Protein AF-A0A4R4LUS5-F1 (afdb_monomer_lite)

Radius of gyration: 19.6 Å; chains: 1; bounding box: 43×41×52 Å

Foldseek 3Di:
DDDDDDDDDDDDDPPPPPPDPPPPDDDDDDDDPDPDDDDDDPLALVRVQCCCCPVPVHGDDPVCSVVSRVVRVD

Structure (mmCIF, N/CA/C/O backbone):
data_AF-A0A4R4LUS5-F1
#
_entry.id   AF-A0A4R4LUS5-F1
#
loop_
_atom_site.group_PDB
_atom_site.id
_atom_site.type_symbol
_atom_site.label_atom_id
_atom_site.label_alt_id
_atom_site.label_comp_id
_atom_site.label_asym_id
_atom_site.label_entity_id
_atom_site.label_seq_id
_atom_site.pdbx_PDB_ins_code
_atom_site.Cartn_x
_atom_site.Cartn_y
_atom_site.Cartn_z
_atom_site.occupancy
_atom_site.B_iso_or_equiv
_atom_site.auth_seq_id
_atom_site.auth_comp_id
_atom_site.auth_asym_id
_atom_site.auth_atom_id
_atom_site.pdbx_PDB_model_num
ATOM 1 N N . MET A 1 1 ? 35.711 -29.040 38.506 1.00 45.97 1 MET A N 1
ATOM 2 C CA . MET A 1 1 ? 34.851 -30.003 37.791 1.00 45.97 1 MET A CA 1
ATOM 3 C C . MET A 1 1 ? 33.411 -29.696 38.182 1.00 45.97 1 MET A C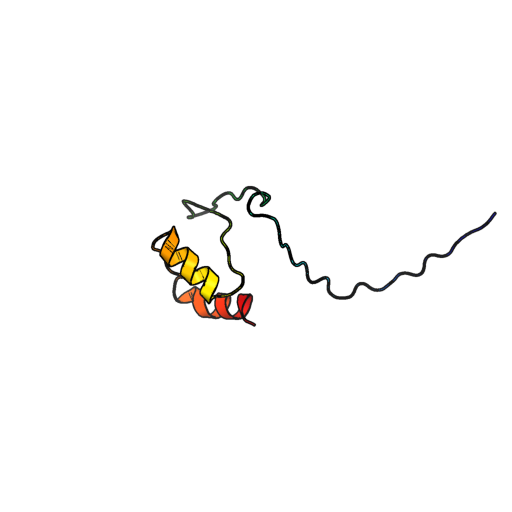 1
ATOM 5 O O . MET A 1 1 ? 33.022 -30.068 39.275 1.00 45.97 1 MET A O 1
ATOM 9 N N . THR A 1 2 ? 32.673 -28.947 37.354 1.00 35.94 2 THR A N 1
ATOM 10 C CA . THR A 1 2 ? 31.225 -28.715 37.527 1.00 35.94 2 THR A CA 1
ATOM 11 C C . THR A 1 2 ? 30.607 -28.522 36.146 1.00 35.94 2 THR A C 1
ATOM 13 O O . THR A 1 2 ? 30.806 -27.486 35.518 1.00 35.94 2 THR A O 1
ATOM 16 N N . THR A 1 3 ? 29.884 -29.529 35.667 1.00 36.50 3 THR A N 1
ATOM 17 C CA . THR A 1 3 ? 29.118 -29.477 34.415 1.00 36.50 3 THR A CA 1
ATOM 18 C C . THR A 1 3 ? 27.711 -28.977 34.732 1.00 36.50 3 THR A C 1
ATOM 20 O O . THR A 1 3 ? 27.040 -29.553 35.587 1.00 36.50 3 THR A O 1
ATOM 23 N N . ARG A 1 4 ? 27.249 -27.912 34.066 1.00 45.03 4 ARG A N 1
ATOM 24 C CA . ARG A 1 4 ? 25.844 -27.476 34.100 1.00 45.03 4 ARG A CA 1
ATOM 25 C C . ARG A 1 4 ? 25.159 -27.878 32.796 1.00 45.03 4 ARG A C 1
ATOM 27 O O . ARG A 1 4 ? 25.520 -27.392 31.731 1.00 45.03 4 ARG A O 1
ATOM 34 N N . THR A 1 5 ? 24.183 -28.770 32.907 1.00 42.88 5 THR A N 1
ATOM 35 C CA . THR A 1 5 ? 23.291 -29.198 31.823 1.00 42.88 5 THR A CA 1
ATOM 36 C C . THR A 1 5 ? 22.338 -28.060 31.454 1.00 42.88 5 THR A C 1
ATOM 38 O O . THR A 1 5 ? 21.696 -27.493 32.338 1.00 42.88 5 THR A O 1
ATOM 41 N N . LEU A 1 6 ? 22.239 -27.725 30.165 1.00 40.66 6 LEU A N 1
ATOM 42 C CA . LEU A 1 6 ? 21.333 -26.698 29.645 1.00 40.66 6 LEU A CA 1
ATOM 43 C C . LEU A 1 6 ? 20.121 -27.388 29.000 1.00 40.66 6 LEU A C 1
ATOM 45 O O . LEU A 1 6 ? 20.251 -28.067 27.984 1.00 40.66 6 LEU A O 1
ATOM 49 N N . THR A 1 7 ? 18.952 -27.259 29.626 1.00 43.88 7 THR A N 1
ATOM 50 C CA . THR A 1 7 ? 17.669 -27.747 29.099 1.00 43.88 7 THR A CA 1
ATOM 51 C C . THR A 1 7 ? 17.223 -26.857 27.939 1.00 43.88 7 THR A C 1
ATOM 53 O O . THR A 1 7 ? 17.099 -25.645 28.107 1.00 43.88 7 THR A O 1
ATOM 56 N N . ALA A 1 8 ? 16.963 -27.443 26.769 1.00 51.53 8 ALA A N 1
ATOM 57 C CA . ALA A 1 8 ? 16.436 -26.725 25.613 1.00 51.53 8 ALA A CA 1
ATOM 58 C C . ALA A 1 8 ? 14.966 -26.320 25.842 1.00 51.53 8 ALA A C 1
ATOM 60 O O . ALA A 1 8 ? 14.083 -27.173 25.944 1.00 51.53 8 ALA A O 1
ATOM 61 N N . LEU A 1 9 ? 14.705 -25.012 25.911 1.00 49.59 9 LEU A N 1
ATOM 62 C CA . LEU A 1 9 ? 13.361 -24.436 25.861 1.00 49.59 9 LEU A CA 1
ATOM 63 C C . LEU A 1 9 ? 12.864 -24.503 24.404 1.00 49.59 9 LEU A C 1
ATOM 65 O O . LEU A 1 9 ? 13.536 -24.009 23.501 1.00 49.59 9 LEU A O 1
ATOM 69 N N . ARG A 1 10 ? 11.710 -25.133 24.151 1.00 53.84 10 ARG A N 1
ATOM 70 C CA . ARG A 1 10 ? 11.080 -25.142 22.817 1.00 53.84 10 ARG A CA 1
ATOM 71 C C . ARG A 1 10 ? 10.707 -23.707 22.402 1.00 53.84 10 ARG A C 1
ATOM 73 O O . ARG A 1 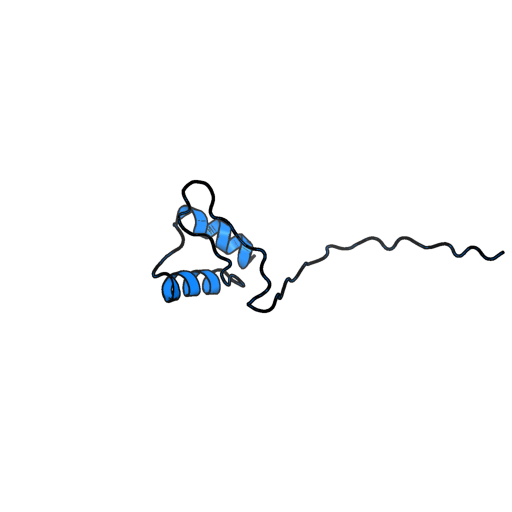10 ? 10.033 -23.047 23.192 1.00 53.84 10 ARG A O 1
ATOM 80 N N . PRO A 1 11 ? 11.053 -23.230 21.193 1.00 53.81 11 PRO A N 1
ATOM 81 C CA . PRO A 1 11 ? 10.577 -21.932 20.734 1.00 53.81 11 PRO A CA 1
ATOM 82 C C . PRO A 1 11 ? 9.097 -22.041 20.341 1.00 53.81 11 PRO A C 1
ATOM 84 O O . PRO A 1 11 ? 8.729 -22.836 19.476 1.00 53.81 11 PRO A O 1
ATOM 87 N N . GLY A 1 12 ? 8.242 -21.260 21.005 1.00 58.22 12 GLY A N 1
ATOM 88 C CA . GLY A 1 12 ? 6.921 -20.912 20.476 1.00 58.22 12 GLY A CA 1
ATOM 89 C C . GLY A 1 12 ? 7.053 -19.981 19.260 1.00 58.22 12 GLY A C 1
ATOM 90 O O . GLY A 1 12 ? 8.161 -19.518 18.973 1.00 58.22 12 GLY A O 1
ATOM 91 N N . PRO A 1 13 ? 5.961 -19.702 18.528 1.00 55.19 13 PRO A N 1
ATOM 92 C CA . PRO A 1 13 ? 6.008 -18.801 17.382 1.00 55.19 13 PRO A CA 1
ATOM 93 C C . PRO A 1 13 ? 6.474 -17.416 17.840 1.00 55.19 13 PRO A C 1
ATOM 95 O O . PRO A 1 13 ? 5.826 -16.763 18.657 1.00 55.19 13 PRO A O 1
ATOM 98 N N . VAL A 1 14 ? 7.624 -16.983 17.329 1.00 53.00 14 VAL A N 1
ATOM 99 C CA . VAL A 1 14 ? 8.113 -15.618 17.514 1.00 53.00 14 VAL A CA 1
ATOM 100 C C . VAL A 1 14 ? 7.298 -14.737 16.575 1.00 53.00 14 VAL A C 1
ATOM 102 O O . VAL A 1 14 ? 7.549 -14.712 15.372 1.00 53.00 14 VAL A O 1
ATOM 105 N N . ALA A 1 15 ? 6.297 -14.040 17.110 1.00 47.66 15 ALA A N 1
ATOM 106 C CA . ALA A 1 15 ? 5.707 -12.903 16.421 1.00 47.66 15 ALA A CA 1
ATOM 107 C C . ALA A 1 15 ? 6.772 -11.802 16.385 1.00 47.66 15 ALA A C 1
ATOM 109 O O . ALA A 1 15 ? 7.043 -11.141 17.388 1.00 47.66 15 ALA A O 1
ATOM 110 N N . LEU A 1 16 ? 7.446 -11.670 15.247 1.00 44.72 16 LEU A N 1
ATOM 111 C CA . LEU A 1 16 ? 8.394 -10.596 15.011 1.00 44.72 16 LEU A CA 1
ATOM 112 C C . LEU A 1 16 ? 7.593 -9.311 14.738 1.00 44.72 16 LEU A C 1
ATOM 114 O O . LEU A 1 16 ? 7.267 -9.023 13.592 1.00 44.72 16 LEU A O 1
ATOM 118 N N . SER A 1 17 ? 7.248 -8.561 15.789 1.00 50.75 17 SER A N 1
ATOM 119 C CA . SER A 1 17 ? 6.797 -7.171 15.633 1.00 50.75 17 SER A CA 1
ATOM 120 C C . SER A 1 17 ? 8.030 -6.307 15.414 1.00 50.75 17 SER A C 1
ATOM 122 O O . SER A 1 17 ? 8.811 -6.077 16.339 1.00 50.75 17 SER A O 1
ATOM 124 N N . VAL A 1 18 ? 8.252 -5.900 14.168 1.00 54.69 18 VAL A N 1
ATOM 125 C CA . VAL A 1 18 ? 9.334 -4.993 13.788 1.00 54.69 18 VAL A CA 1
ATOM 126 C C . VAL A 1 18 ? 8.787 -3.570 13.836 1.00 54.69 18 VAL A C 1
ATOM 128 O O . VAL A 1 18 ? 8.490 -2.975 12.805 1.00 54.69 18 VAL A O 1
ATOM 131 N N . ASP A 1 19 ? 8.651 -3.017 15.039 1.00 54.91 19 ASP A N 1
ATOM 132 C CA . ASP A 1 19 ? 8.502 -1.570 15.214 1.00 54.91 19 ASP A CA 1
ATOM 133 C C . ASP A 1 19 ? 9.885 -0.922 15.046 1.00 54.91 19 ASP A C 1
ATOM 135 O O . ASP A 1 19 ? 10.524 -0.503 16.013 1.00 54.91 19 ASP A O 1
ATOM 139 N N . LEU A 1 20 ? 10.408 -0.914 13.813 1.00 54.94 20 LEU A N 1
ATOM 140 C CA . LEU A 1 20 ? 11.605 -0.132 13.510 1.00 54.94 20 LEU A CA 1
ATOM 141 C C . LEU A 1 20 ? 11.211 1.349 13.485 1.00 54.94 20 LEU A C 1
ATOM 143 O O . LEU A 1 20 ? 10.228 1.702 12.825 1.00 54.94 20 LEU A O 1
ATOM 147 N N . PRO A 1 21 ? 11.956 2.232 14.173 1.00 55.50 21 PRO A N 1
ATOM 148 C CA . PRO A 1 21 ? 11.755 3.664 14.022 1.00 55.50 21 PRO A CA 1
ATOM 149 C C . PRO A 1 21 ? 11.853 4.033 12.538 1.00 55.50 21 PRO A C 1
ATOM 151 O O . PRO A 1 21 ? 12.671 3.474 11.802 1.00 55.50 21 PRO A O 1
ATOM 154 N N . ALA A 1 22 ? 10.999 4.963 12.098 1.00 56.19 22 ALA A N 1
ATOM 155 C CA . ALA A 1 22 ? 10.963 5.456 10.725 1.00 56.19 22 ALA A CA 1
ATOM 156 C C . ALA A 1 22 ? 12.341 6.026 10.332 1.00 56.19 22 ALA A C 1
ATOM 158 O O . ALA A 1 22 ? 12.649 7.179 10.619 1.00 56.19 22 ALA A O 1
ATOM 159 N N . GLY A 1 23 ? 13.197 5.190 9.742 1.00 56.12 23 GLY A N 1
ATOM 160 C CA . GLY A 1 23 ? 14.581 5.540 9.420 1.00 56.12 23 GLY A CA 1
ATOM 161 C C . GLY A 1 23 ? 15.522 4.349 9.227 1.00 56.12 23 GLY A C 1
ATOM 162 O O . GLY A 1 23 ? 16.420 4.448 8.398 1.00 56.12 23 GLY A O 1
ATOM 163 N N . ASP A 1 24 ? 15.282 3.213 9.895 1.00 71.00 24 ASP A N 1
ATOM 164 C CA . ASP A 1 24 ? 16.221 2.069 9.909 1.00 71.00 24 ASP A CA 1
ATOM 165 C C . ASP A 1 24 ? 15.788 0.878 9.032 1.00 71.00 24 ASP A C 1
ATOM 167 O O . ASP A 1 24 ? 16.176 -0.270 9.266 1.00 71.00 24 ASP A O 1
ATOM 171 N N . PHE A 1 25 ? 14.970 1.109 8.003 1.00 80.31 25 PHE A N 1
ATOM 172 C CA . PHE A 1 25 ? 14.616 0.028 7.085 1.00 80.31 25 PHE A CA 1
ATOM 173 C C . PHE A 1 25 ? 15.769 -0.277 6.114 1.00 80.31 25 PHE A C 1
ATOM 175 O O . PHE A 1 25 ? 16.425 0.650 5.630 1.00 80.31 25 PHE A O 1
ATOM 182 N N . PRO A 1 26 ? 16.015 -1.560 5.777 1.00 85.50 26 PRO A N 1
ATOM 183 C CA . PRO A 1 26 ? 17.009 -1.918 4.773 1.00 85.50 26 PRO A CA 1
ATOM 184 C C . PRO A 1 26 ? 16.744 -1.188 3.449 1.00 85.50 26 PRO A C 1
ATOM 186 O O . PRO A 1 26 ? 15.578 -1.012 3.083 1.00 85.50 26 PRO A O 1
ATOM 189 N N . PRO A 1 27 ? 17.783 -0.795 2.691 1.00 83.38 27 PRO A N 1
ATOM 190 C CA . PRO A 1 27 ? 17.578 -0.211 1.373 1.00 83.38 27 PRO A CA 1
ATOM 191 C C . PRO A 1 27 ? 16.773 -1.181 0.504 1.00 83.38 27 PRO A C 1
ATOM 193 O O . PRO A 1 27 ? 17.090 -2.369 0.429 1.00 83.38 27 PRO A O 1
ATOM 196 N N . VAL A 1 28 ? 15.733 -0.673 -0.154 1.00 85.06 28 VAL A N 1
ATOM 197 C CA . VAL A 1 28 ? 14.928 -1.446 -1.100 1.00 85.06 28 VAL A CA 1
ATOM 198 C C . VAL A 1 28 ? 15.241 -0.974 -2.517 1.00 85.06 28 VAL A C 1
ATOM 200 O O . VAL A 1 28 ? 15.233 0.220 -2.810 1.00 85.06 28 VAL A O 1
ATOM 203 N N . ALA A 1 29 ? 15.567 -1.922 -3.391 1.00 84.31 29 ALA A N 1
ATOM 204 C CA . ALA A 1 29 ? 15.756 -1.674 -4.811 1.00 84.31 29 ALA A CA 1
ATOM 205 C C . ALA A 1 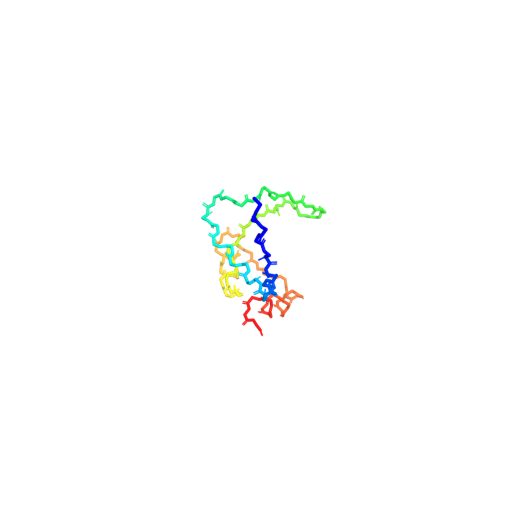29 ? 14.516 -2.158 -5.565 1.00 84.31 29 ALA A C 1
ATOM 207 O O . ALA A 1 29 ? 14.057 -3.280 -5.349 1.00 84.31 29 ALA A O 1
ATOM 208 N N . GLY A 1 30 ? 13.983 -1.314 -6.449 1.00 78.94 30 GLY A N 1
ATOM 209 C CA . GLY A 1 30 ? 12.969 -1.749 -7.405 1.00 78.94 30 GLY A CA 1
ATOM 210 C C . GLY A 1 30 ? 13.554 -2.806 -8.336 1.00 78.94 30 GLY A C 1
ATOM 211 O O . GLY A 1 30 ? 14.690 -2.673 -8.792 1.00 78.94 30 GLY A O 1
ATOM 212 N N . VAL A 1 31 ? 12.783 -3.858 -8.593 1.00 81.44 31 VAL A N 1
ATOM 213 C CA . VAL A 1 31 ? 13.112 -4.903 -9.567 1.00 81.44 31 VAL A CA 1
ATOM 214 C C . VAL A 1 31 ? 11.998 -5.002 -10.604 1.00 81.44 31 VAL A C 1
ATOM 216 O O . VAL A 1 31 ? 10.875 -4.561 -10.351 1.00 81.44 31 VAL A O 1
ATOM 219 N N . ASP A 1 32 ? 12.322 -5.597 -11.752 1.00 79.12 32 ASP A N 1
ATOM 220 C CA . ASP A 1 32 ? 11.391 -5.809 -12.865 1.00 79.12 32 ASP A CA 1
ATOM 221 C C . ASP A 1 32 ? 10.781 -4.479 -13.359 1.00 79.12 32 ASP A C 1
ATOM 223 O O . ASP A 1 32 ? 11.523 -3.540 -13.659 1.00 79.12 32 ASP A O 1
ATOM 227 N N . ASP A 1 33 ? 9.456 -4.349 -13.391 1.00 77.38 33 ASP A N 1
ATOM 228 C CA . ASP A 1 33 ? 8.755 -3.153 -13.877 1.00 77.38 33 ASP A CA 1
ATOM 229 C C . ASP A 1 33 ? 8.629 -2.017 -12.837 1.00 77.38 33 ASP A C 1
ATOM 231 O O . ASP A 1 33 ? 8.010 -0.974 -13.089 1.00 77.38 33 ASP A O 1
ATOM 235 N N . ALA A 1 34 ? 9.211 -2.173 -11.644 1.00 76.94 34 ALA A N 1
ATOM 236 C CA . ALA A 1 34 ? 9.098 -1.177 -10.587 1.00 76.94 34 ALA A CA 1
ATOM 237 C C . ALA A 1 34 ? 10.066 0.001 -10.803 1.00 76.94 34 ALA A C 1
ATOM 239 O O . ALA A 1 34 ? 11.232 -0.039 -10.412 1.00 76.94 34 ALA A O 1
ATOM 240 N N . ARG A 1 35 ? 9.555 1.125 -11.333 1.00 79.06 35 ARG A N 1
ATOM 241 C CA . ARG A 1 35 ? 10.300 2.406 -11.399 1.00 79.06 35 ARG A CA 1
ATOM 242 C C . ARG A 1 35 ? 10.696 2.960 -10.023 1.00 79.06 35 ARG A C 1
ATOM 244 O O . ARG A 1 35 ? 11.568 3.823 -9.953 1.00 79.06 35 ARG A O 1
ATOM 251 N N . ARG A 1 36 ? 10.023 2.524 -8.954 1.00 82.44 36 ARG A N 1
ATOM 252 C CA . ARG A 1 36 ? 10.211 2.972 -7.568 1.00 82.44 36 ARG A CA 1
ATOM 253 C C . ARG A 1 36 ? 9.839 1.833 -6.618 1.00 82.44 36 ARG A C 1
ATOM 255 O O . ARG A 1 36 ? 8.834 1.167 -6.849 1.00 82.44 36 ARG A O 1
ATOM 262 N N . ALA A 1 37 ? 10.616 1.650 -5.554 1.00 88.69 37 ALA A N 1
ATOM 263 C CA . ALA A 1 37 ? 10.295 0.759 -4.444 1.00 88.69 37 ALA A CA 1
ATOM 264 C C . ALA A 1 37 ? 10.655 1.451 -3.128 1.00 88.69 37 ALA A C 1
ATOM 266 O O . ALA A 1 37 ? 11.716 2.065 -3.038 1.00 88.69 37 ALA A O 1
ATOM 267 N N . GLU A 1 38 ? 9.759 1.388 -2.144 1.00 88.19 38 GLU A N 1
ATOM 268 C CA . GLU A 1 38 ? 9.888 2.054 -0.844 1.00 88.19 38 GLU A CA 1
ATOM 269 C C . GLU A 1 38 ? 9.167 1.254 0.240 1.00 88.19 38 GLU A C 1
ATOM 271 O O . GLU A 1 38 ? 8.193 0.551 -0.037 1.00 88.19 38 GLU A O 1
ATOM 276 N N . TRP A 1 39 ? 9.628 1.395 1.481 1.00 90.31 39 TRP A N 1
ATOM 277 C CA . TRP A 1 39 ? 8.883 0.940 2.650 1.00 90.31 39 TRP A CA 1
ATOM 278 C C . TRP A 1 39 ? 7.770 1.937 2.965 1.00 90.31 39 TRP A C 1
ATOM 280 O O . TRP A 1 39 ? 8.032 3.130 3.106 1.00 90.31 39 TRP A O 1
ATOM 290 N N . VAL A 1 40 ? 6.538 1.447 3.097 1.00 90.69 40 VAL A N 1
ATOM 291 C CA . VAL A 1 40 ? 5.362 2.261 3.430 1.00 90.69 40 VAL A CA 1
ATOM 292 C C . VAL A 1 40 ? 4.625 1.677 4.638 1.00 90.69 40 VAL A C 1
ATOM 294 O O . VAL A 1 40 ? 4.636 0.456 4.816 1.00 90.69 40 VAL A O 1
ATOM 297 N N . PRO A 1 41 ? 3.974 2.511 5.472 1.00 91.88 41 PRO A N 1
ATOM 298 C CA . PRO A 1 41 ? 3.126 2.022 6.554 1.00 91.88 41 PRO A CA 1
ATOM 299 C C . PRO A 1 41 ? 1.997 1.116 6.046 1.00 91.88 41 PRO A C 1
ATOM 301 O O . PRO A 1 41 ? 1.308 1.449 5.083 1.00 91.88 41 PRO A O 1
ATOM 304 N N . ALA A 1 42 ? 1.796 -0.015 6.725 1.00 95.12 42 ALA A N 1
ATOM 305 C CA . ALA A 1 42 ? 0.792 -1.017 6.366 1.00 95.12 42 ALA A CA 1
ATOM 306 C C . ALA A 1 42 ? 0.308 -1.812 7.595 1.00 95.12 42 ALA A C 1
ATOM 308 O O . ALA A 1 42 ? 0.191 -3.028 7.543 1.00 95.12 42 ALA A O 1
ATOM 309 N N . SER A 1 43 ? 0.063 -1.148 8.729 1.00 95.25 43 SER A N 1
ATOM 310 C CA . SER A 1 43 ? -0.429 -1.818 9.949 1.00 95.25 43 SER A CA 1
ATOM 311 C C . SER A 1 43 ? -1.859 -2.364 9.828 1.00 95.25 43 SER A C 1
ATOM 313 O O . SER A 1 43 ? -2.265 -3.185 10.642 1.00 95.25 43 SER A O 1
ATOM 315 N N . SER A 1 44 ? -2.607 -1.904 8.827 1.00 97.06 44 SER A N 1
ATOM 316 C CA . SER A 1 44 ? -3.888 -2.442 8.368 1.00 97.06 44 SER A CA 1
ATOM 317 C C . SER A 1 44 ? -4.043 -2.142 6.878 1.00 97.06 44 SER A C 1
ATOM 319 O O . SER A 1 44 ? -3.335 -1.283 6.329 1.00 97.06 44 SER A O 1
ATOM 321 N N . TYR A 1 45 ? -5.013 -2.775 6.216 1.00 97.94 45 TYR A N 1
ATOM 322 C CA . TYR A 1 45 ? -5.318 -2.434 4.825 1.00 97.94 45 TYR A CA 1
ATOM 323 C C . TYR A 1 45 ? -5.763 -0.973 4.671 1.00 97.94 45 TYR A C 1
ATOM 325 O O . TYR A 1 45 ? -5.364 -0.291 3.725 1.00 97.94 45 TYR A O 1
ATOM 333 N N . SER A 1 46 ? -6.546 -0.461 5.624 1.00 98.00 46 SER A N 1
ATOM 334 C CA . SER A 1 46 ? -6.995 0.935 5.618 1.00 98.00 46 SER A CA 1
ATOM 335 C C . SER A 1 46 ? -5.837 1.929 5.738 1.00 98.00 46 SER A C 1
ATOM 337 O O . SER A 1 46 ? -5.841 2.941 5.039 1.00 98.00 46 SER A O 1
ATOM 339 N N . VAL A 1 47 ? -4.822 1.628 6.557 1.00 97.69 47 VAL A N 1
ATOM 340 C CA . VAL A 1 47 ? -3.611 2.453 6.682 1.00 97.69 47 VAL A CA 1
ATOM 341 C C . VAL A 1 47 ? -2.795 2.426 5.391 1.00 97.69 47 VAL A C 1
ATOM 343 O O . VAL A 1 47 ? -2.411 3.487 4.902 1.00 97.69 47 VAL A O 1
ATOM 34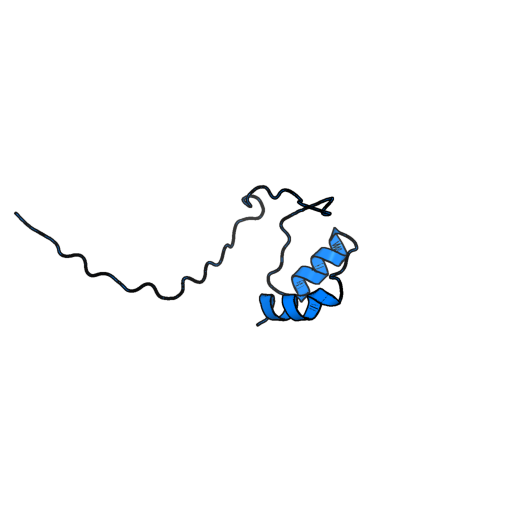6 N N . LEU A 1 48 ? -2.587 1.246 4.794 1.00 97.00 48 LEU A N 1
ATOM 347 C CA . LEU A 1 48 ? -1.892 1.127 3.508 1.00 97.00 48 LEU A CA 1
ATOM 348 C C . LEU A 1 48 ? -2.600 1.942 2.415 1.00 97.00 48 LEU A C 1
ATOM 350 O O . LEU A 1 48 ? -1.966 2.718 1.701 1.00 97.00 48 LEU A O 1
ATOM 354 N N . ALA A 1 49 ? -3.920 1.786 2.290 1.00 97.94 49 ALA A N 1
ATOM 355 C CA . ALA A 1 49 ? -4.711 2.484 1.283 1.00 97.94 49 ALA A CA 1
ATOM 356 C C . ALA A 1 49 ? -4.666 4.011 1.462 1.00 97.94 49 ALA A C 1
ATOM 358 O O . ALA A 1 49 ? -4.519 4.731 0.474 1.00 97.94 49 ALA A O 1
ATOM 359 N N . ALA A 1 50 ? -4.737 4.499 2.706 1.00 97.62 50 ALA A N 1
ATOM 360 C CA . ALA A 1 50 ? -4.616 5.923 3.008 1.00 97.62 50 ALA A CA 1
ATOM 361 C C . ALA A 1 50 ? -3.247 6.477 2.588 1.00 97.62 50 ALA A C 1
ATOM 363 O O . ALA A 1 50 ? -3.191 7.473 1.872 1.00 97.62 50 ALA A O 1
ATOM 364 N N . VAL A 1 51 ? -2.147 5.794 2.932 1.00 96.06 51 VAL A N 1
ATOM 365 C CA . VAL A 1 51 ? -0.797 6.228 2.533 1.00 96.06 51 VAL A CA 1
ATOM 366 C C . VAL A 1 51 ? -0.656 6.282 1.014 1.00 96.06 51 VAL A C 1
ATOM 368 O O . VAL A 1 51 ? -0.133 7.259 0.477 1.00 96.06 51 VAL A O 1
ATOM 371 N N . LEU A 1 52 ? -1.128 5.254 0.304 1.00 95.50 52 LEU A N 1
ATOM 372 C CA . LEU A 1 52 ? -1.058 5.222 -1.157 1.00 95.50 52 LEU A CA 1
ATOM 373 C C . LEU A 1 52 ? -1.831 6.387 -1.785 1.00 95.50 52 LEU A C 1
ATOM 375 O O . LEU A 1 52 ? -1.309 7.037 -2.693 1.00 95.50 52 LEU A O 1
ATOM 379 N N . ALA A 1 53 ? -3.024 6.688 -1.273 1.00 97.56 53 ALA A N 1
ATOM 380 C CA . ALA A 1 53 ? -3.847 7.783 -1.768 1.00 97.56 53 ALA A CA 1
ATOM 381 C C . ALA A 1 53 ? -3.236 9.159 -1.458 1.00 97.56 53 ALA A C 1
ATOM 383 O O . ALA A 1 53 ? -3.135 10.001 -2.348 1.00 97.56 53 ALA A O 1
ATOM 384 N N . GLU A 1 54 ? -2.805 9.388 -0.219 1.00 96.94 54 GLU A N 1
ATOM 385 C CA . GLU A 1 54 ? -2.364 10.704 0.255 1.00 96.94 54 GLU A CA 1
ATOM 386 C C . GLU A 1 54 ? -0.949 11.066 -0.210 1.00 96.94 54 GLU A C 1
ATOM 388 O O . GLU A 1 54 ? -0.699 12.207 -0.596 1.00 96.94 54 GLU A O 1
ATOM 393 N N . VAL A 1 55 ? -0.018 10.107 -0.197 1.00 94.69 55 VAL A N 1
ATOM 394 C CA . VAL A 1 55 ? 1.401 10.363 -0.499 1.00 94.69 55 VAL A CA 1
ATOM 395 C C . VAL A 1 55 ? 1.703 10.186 -1.984 1.00 94.69 55 VAL A C 1
ATOM 397 O O . VAL A 1 55 ? 2.516 10.920 -2.549 1.00 94.69 55 VAL A O 1
ATOM 400 N N . TYR A 1 56 ? 1.056 9.214 -2.628 1.00 91.25 56 TYR A N 1
ATOM 401 C CA . TYR A 1 56 ? 1.383 8.815 -3.997 1.00 91.25 56 TYR A CA 1
ATOM 402 C C . TYR A 1 56 ? 0.253 9.091 -4.997 1.00 91.25 56 TYR A C 1
ATOM 404 O O . TYR A 1 56 ? 0.460 8.884 -6.193 1.00 91.25 56 TYR A O 1
ATOM 412 N N . GLY A 1 57 ? -0.930 9.540 -4.548 1.00 95.31 57 GLY A N 1
ATOM 413 C CA . GLY A 1 57 ? -2.114 9.669 -5.409 1.00 95.31 57 GLY A CA 1
ATOM 414 C C . GLY A 1 57 ? -2.538 8.336 -6.036 1.00 95.31 57 GLY A C 1
ATOM 415 O O . GLY A 1 57 ? -3.153 8.313 -7.101 1.00 95.31 57 GLY A O 1
ATOM 416 N N . GLY A 1 58 ? -2.124 7.228 -5.422 1.00 94.12 58 GLY A N 1
ATOM 417 C CA . GLY A 1 58 ? -2.233 5.880 -5.950 1.00 94.12 58 GLY A CA 1
ATOM 418 C C . GLY A 1 58 ? -3.317 5.063 -5.263 1.00 94.12 58 GLY A C 1
ATOM 419 O O . GLY A 1 58 ? -3.925 5.466 -4.276 1.00 94.12 58 GLY A O 1
ATOM 420 N N . GLN A 1 59 ? -3.531 3.866 -5.795 1.00 96.44 59 GLN A N 1
ATOM 421 C CA . GLN A 1 59 ? -4.433 2.874 -5.224 1.00 96.44 59 GLN A CA 1
ATOM 422 C C . GLN A 1 59 ? -3.877 1.472 -5.454 1.00 96.44 59 GLN A C 1
ATOM 424 O O . GLN A 1 59 ? -3.104 1.237 -6.386 1.00 96.44 59 GLN A O 1
ATOM 429 N N . VAL A 1 60 ? -4.307 0.530 -4.619 1.00 95.75 60 VAL A N 1
ATOM 430 C CA . VAL A 1 60 ? -4.041 -0.893 -4.825 1.00 95.75 60 VAL A CA 1
ATOM 431 C C . VAL A 1 60 ? -4.830 -1.372 -6.045 1.00 95.75 60 VAL A C 1
ATOM 433 O O . VAL A 1 60 ? -6.017 -1.082 -6.188 1.00 95.75 60 VAL A O 1
ATOM 436 N N . PHE A 1 61 ? -4.187 -2.133 -6.932 1.00 95.44 61 PHE A N 1
ATOM 437 C CA . PHE A 1 61 ? -4.899 -2.801 -8.020 1.00 95.44 61 PHE A CA 1
ATOM 438 C C . PHE A 1 61 ? -5.915 -3.800 -7.464 1.00 95.44 61 PHE A C 1
ATOM 440 O O . PHE A 1 61 ? -5.562 -4.618 -6.618 1.00 95.44 61 PHE A O 1
ATOM 447 N N . ALA A 1 62 ? -7.136 -3.801 -8.011 1.00 97.75 62 ALA A N 1
ATOM 448 C CA . ALA A 1 62 ? -8.248 -4.634 -7.541 1.00 97.75 62 ALA A CA 1
ATOM 449 C C . ALA A 1 62 ? -7.876 -6.117 -7.333 1.00 97.75 62 ALA A C 1
ATOM 451 O O . ALA A 1 62 ? -8.293 -6.723 -6.353 1.00 97.75 62 ALA A O 1
ATOM 452 N N . ALA A 1 63 ? -7.028 -6.675 -8.203 1.00 97.31 63 ALA A N 1
ATOM 453 C CA . ALA A 1 63 ? -6.560 -8.060 -8.118 1.00 97.31 63 ALA A CA 1
ATOM 454 C C . ALA A 1 63 ? -5.806 -8.410 -6.816 1.00 97.31 63 ALA A C 1
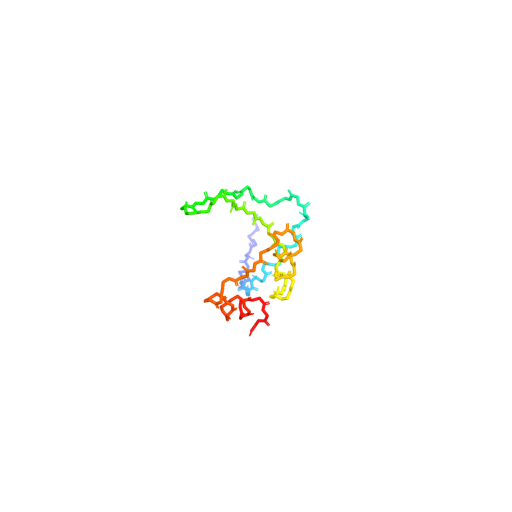ATOM 456 O O . ALA A 1 63 ? -5.717 -9.584 -6.469 1.00 97.31 63 ALA A O 1
ATOM 457 N N . HIS A 1 64 ? -5.262 -7.422 -6.100 1.00 96.56 64 HIS A N 1
ATOM 458 C CA . HIS A 1 64 ? -4.483 -7.628 -4.875 1.00 96.56 64 HIS A CA 1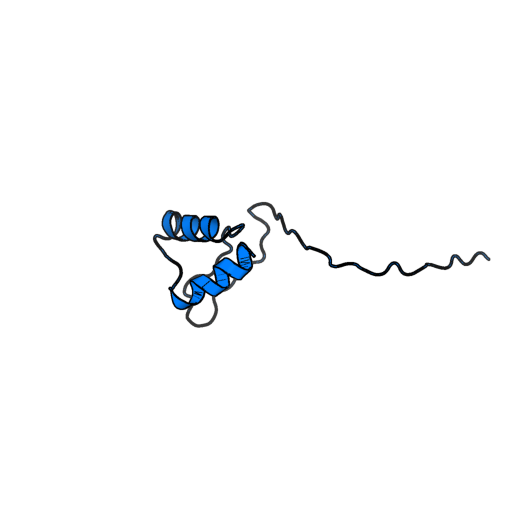
ATOM 459 C C . HIS A 1 64 ? -5.246 -7.285 -3.594 1.00 96.56 64 HIS A C 1
ATOM 461 O O . HIS A 1 64 ? -4.723 -7.540 -2.512 1.00 96.56 64 HIS A O 1
ATOM 467 N N . VAL A 1 65 ? -6.449 -6.711 -3.693 1.00 97.75 65 VAL A N 1
ATOM 468 C CA . VAL A 1 65 ? -7.187 -6.185 -2.533 1.00 97.75 65 VAL A CA 1
ATOM 469 C C . VAL A 1 65 ? -7.465 -7.291 -1.522 1.00 97.75 65 VAL A C 1
ATOM 471 O O . VAL A 1 65 ? -6.975 -7.208 -0.403 1.00 97.75 65 VAL A O 1
ATOM 474 N N . ASP A 1 66 ? -8.132 -8.371 -1.934 1.00 98.31 66 ASP A N 1
ATOM 475 C CA . ASP A 1 66 ? -8.503 -9.466 -1.025 1.00 98.31 66 ASP A CA 1
ATOM 476 C C . ASP A 1 66 ? -7.286 -10.100 -0.337 1.00 98.31 66 ASP A C 1
ATOM 478 O O . ASP A 1 66 ? -7.310 -10.403 0.857 1.00 98.31 66 ASP A O 1
ATOM 482 N N . MET A 1 67 ? -6.200 -10.287 -1.091 1.00 98.06 67 MET A N 1
ATOM 483 C CA . MET A 1 67 ? -4.961 -10.875 -0.585 1.00 98.06 67 MET A CA 1
ATOM 484 C C . MET A 1 67 ? -4.288 -9.966 0.451 1.00 98.06 67 MET A C 1
ATOM 486 O O . MET A 1 67 ? -3.858 -10.460 1.493 1.00 98.06 67 MET A O 1
ATOM 490 N N . LEU A 1 68 ? -4.249 -8.651 0.214 1.00 97.94 68 LEU A N 1
ATOM 491 C CA . LEU A 1 68 ? -3.660 -7.689 1.147 1.00 97.94 68 LEU A CA 1
ATOM 492 C C . LEU A 1 68 ? -4.545 -7.439 2.368 1.00 97.94 68 LEU A C 1
ATOM 494 O O . LEU A 1 68 ? -4.022 -7.373 3.474 1.00 97.94 68 LEU A O 1
ATOM 498 N N . THR A 1 69 ? -5.867 -7.358 2.204 1.00 98.19 69 THR A N 1
ATOM 499 C CA . THR A 1 69 ? -6.798 -7.253 3.336 1.00 98.19 69 THR A CA 1
ATOM 500 C C . THR A 1 69 ? -6.633 -8.441 4.271 1.00 98.19 69 THR A C 1
ATOM 502 O O . THR A 1 69 ? -6.405 -8.249 5.458 1.00 98.19 69 THR A O 1
ATOM 505 N N . ARG A 1 70 ? -6.620 -9.667 3.737 1.00 98.06 70 ARG A N 1
ATOM 506 C CA . ARG A 1 70 ? -6.404 -10.867 4.553 1.00 98.06 70 ARG A CA 1
ATOM 507 C C . ARG A 1 70 ? -5.034 -10.892 5.234 1.00 98.06 70 ARG A C 1
ATOM 509 O O . ARG A 1 70 ? -4.904 -11.371 6.356 1.00 98.06 70 ARG A O 1
ATOM 516 N N . ALA A 1 71 ? -3.990 -10.437 4.545 1.00 97.62 71 ALA A N 1
ATOM 517 C CA . ALA A 1 71 ? -2.639 -10.441 5.098 1.00 97.62 71 ALA A CA 1
ATOM 518 C C . ALA A 1 71 ? -2.464 -9.439 6.251 1.00 97.62 71 ALA A C 1
ATOM 520 O O . ALA A 1 71 ? -1.684 -9.708 7.163 1.00 97.62 71 ALA A O 1
ATOM 521 N N . LEU A 1 72 ? -3.158 -8.298 6.197 1.00 96.56 72 LEU A N 1
ATOM 522 C CA . LEU A 1 72 ? -2.984 -7.196 7.145 1.00 96.56 72 LEU A CA 1
ATOM 523 C C . LEU A 1 72 ? -4.030 -7.188 8.265 1.00 96.56 72 LEU A C 1
ATOM 525 O O . LEU A 1 72 ? -3.700 -6.829 9.391 1.00 96.56 72 LEU A O 1
ATOM 529 N N . ASP A 1 73 ? -5.261 -7.607 7.972 1.00 96.94 73 ASP A N 1
ATOM 530 C CA . ASP A 1 73 ? -6.391 -7.495 8.898 1.00 96.94 73 ASP A CA 1
ATOM 531 C C . ASP A 1 73 ? -6.844 -8.857 9.478 1.00 96.94 73 ASP A C 1
ATOM 533 O O . ASP A 1 73 ? -7.584 -8.878 10.464 1.00 96.94 73 ASP A O 1
ATOM 537 N N . GLY A 1 74 ? -6.366 -9.984 8.924 1.00 87.44 74 GLY A N 1
ATOM 538 C CA . GLY A 1 74 ? -6.683 -11.358 9.361 1.00 87.44 74 GLY A CA 1
ATOM 539 C C . GLY A 1 74 ? -7.815 -12.037 8.593 1.00 87.44 74 GLY A C 1
ATOM 540 O O . GLY A 1 74 ? -8.288 -13.082 9.097 1.00 87.44 74 GLY A O 1
#

pLDDT: mean 78.61, std 20.71, range [35.94, 98.31]

Sequence (74 aa):
MTTRTLTALRPGPVALSVDLPAGDFPPVAGVDDARRAEWVPASSYSVLAAVLAEVYGGQVFAAHVDMLTRALDG

Secondary structure (DSSP, 8-state):
--------PPPPP--------TT-PPP----TT-S-------SSHHHHHHHHHHHHS----HHHHHHHHHHHH-